Protein AF-A0A428N2C3-F1 (afdb_monomer)

Secondary structure (DSSP, 8-state):
---THHHHHHHHHHHHHHHHHHHHHHHHHHT-----------------HHHHHHHHHHHHHHHHHTTSHHHHHHHHHHHHHH-TT-HHHHHHHHHHHHHHHHHHHTTSSSGGGTS-HHHHHHHHHHHHHHHHHHHHHHHHHHS--

pLDDT: mean 75.7, std 19.06, range [32.34, 97.06]

Radius of gyration: 19.26 Å; Cα contacts (8 Å, |Δi|>4): 57; chains: 1; bounding box: 39×58×56 Å

Foldseek 3Di:
DPDCVVVVVVVVVVVVVVVLVVVVVVVVVVPCPDPPPPPPVPDPPPDDPVRVVVVVVVVVVVCVQLVFLVSVLVVLVVCCVVPVVPVVSVVLNVLSVVLVVVLVVLVDDPVVVVDPPVVSVVSNSVSRVVSVVVVVVVVVVVVVD

Solvent-accessible surface area (backbone atoms only — not comparable to full-atom values): 8305 Å² total; per-residue (Å²): 134,86,68,66,62,65,60,51,54,54,48,50,53,48,50,52,50,50,49,51,50,53,50,52,57,60,51,48,69,79,64,57,71,76,79,79,59,79,83,69,82,72,72,86,75,87,72,51,72,66,56,53,50,50,52,51,49,53,52,52,50,50,52,63,33,60,72,44,68,68,48,35,26,51,48,23,44,53,48,19,76,77,36,69,87,43,54,65,29,46,51,51,18,53,52,41,48,54,49,51,48,57,49,48,45,51,73,39,80,65,44,58,79,80,42,56,73,66,58,39,52,51,49,42,51,47,50,54,49,52,50,56,47,54,53,57,49,53,57,55,58,66,76,75,109

InterPro domains:
  IPR019658 Protein of unknown function DUF2515 [PF10720] (64-137)

Mean predicted aligned error: 12.87 Å

Structure (mmCIF, N/CA/C/O backbone):
data_AF-A0A428N2C3-F1
#
_entry.id   AF-A0A428N2C3-F1
#
loop_
_atom_site.group_PDB
_atom_site.id
_atom_site.type_symbol
_atom_site.label_atom_id
_atom_site.label_alt_id
_atom_site.label_comp_id
_atom_site.label_asym_id
_atom_site.label_entity_id
_atom_site.label_seq_id
_atom_site.pdbx_PDB_ins_code
_atom_site.Cartn_x
_atom_site.Cartn_y
_atom_site.Cartn_z
_atom_site.occupancy
_atom_site.B_iso_or_equiv
_atom_site.auth_seq_id
_atom_site.auth_comp_id
_atom_site.auth_asym_id
_atom_site.auth_atom_id
_atom_site.pdbx_PDB_model_num
ATOM 1 N N . MET A 1 1 ? 17.493 -37.265 -3.785 1.00 40.97 1 MET A N 1
ATOM 2 C CA . MET A 1 1 ? 18.195 -36.048 -4.251 1.00 40.97 1 MET A CA 1
ATOM 3 C C . MET A 1 1 ? 17.332 -34.833 -3.906 1.00 40.97 1 MET A C 1
ATOM 5 O O . MET A 1 1 ? 16.564 -34.368 -4.734 1.00 40.97 1 MET A O 1
ATOM 9 N N . PHE A 1 2 ? 17.359 -34.391 -2.642 1.00 42.19 2 PHE A N 1
ATOM 10 C CA . PHE A 1 2 ? 16.551 -33.260 -2.166 1.00 42.19 2 PHE A CA 1
ATOM 11 C C . PHE A 1 2 ? 17.192 -31.955 -2.646 1.00 42.19 2 PHE A C 1
ATOM 13 O O . PHE A 1 2 ? 18.296 -31.598 -2.249 1.00 42.19 2 PHE A O 1
ATOM 20 N N . THR A 1 3 ? 16.539 -31.297 -3.597 1.00 46.28 3 THR A N 1
ATOM 21 C CA . THR A 1 3 ? 17.130 -30.222 -4.392 1.00 46.28 3 THR A CA 1
ATOM 22 C C . THR A 1 3 ? 17.247 -28.915 -3.609 1.00 46.28 3 THR A C 1
ATOM 24 O O . THR A 1 3 ? 16.241 -28.342 -3.191 1.00 46.28 3 THR A O 1
ATOM 27 N N . TYR A 1 4 ? 18.469 -28.383 -3.546 1.00 47.50 4 TYR A N 1
ATOM 28 C CA . TYR A 1 4 ? 18.888 -27.053 -3.070 1.00 47.50 4 TYR A CA 1
ATOM 29 C C . TYR A 1 4 ? 18.071 -25.850 -3.605 1.00 47.50 4 TYR A C 1
ATOM 31 O O . TYR A 1 4 ? 18.250 -24.726 -3.140 1.00 47.50 4 TYR A O 1
ATOM 39 N N . LYS A 1 5 ? 17.139 -26.064 -4.546 1.00 41.09 5 LYS A N 1
ATOM 40 C CA . LYS A 1 5 ? 16.255 -25.042 -5.128 1.00 41.09 5 LYS A CA 1
ATOM 41 C C . LYS A 1 5 ? 15.430 -24.279 -4.088 1.00 41.09 5 LYS A C 1
ATOM 43 O O . LYS A 1 5 ? 15.343 -23.061 -4.192 1.00 41.09 5 LYS A O 1
ATOM 48 N N . HIS A 1 6 ? 14.868 -24.947 -3.076 1.00 44.53 6 HIS A N 1
ATOM 49 C CA . HIS A 1 6 ? 14.061 -24.267 -2.048 1.00 44.53 6 HIS A CA 1
ATOM 50 C C . HIS A 1 6 ? 14.893 -23.346 -1.145 1.00 44.53 6 HIS A C 1
ATOM 52 O O . HIS A 1 6 ? 14.425 -22.279 -0.750 1.00 44.53 6 HIS A O 1
ATOM 58 N N . VAL A 1 7 ? 16.138 -23.731 -0.849 1.00 53.06 7 VAL A N 1
ATOM 59 C CA . VAL A 1 7 ? 17.066 -22.918 -0.047 1.00 53.06 7 VAL A CA 1
ATOM 60 C C . VAL A 1 7 ? 17.527 -21.698 -0.846 1.00 53.06 7 VAL A C 1
ATOM 62 O O . VAL A 1 7 ? 17.531 -20.586 -0.318 1.00 53.06 7 VAL A O 1
ATOM 65 N N . LEU A 1 8 ? 17.826 -21.885 -2.135 1.00 46.78 8 LEU A N 1
ATOM 66 C CA . LEU A 1 8 ? 18.201 -20.805 -3.049 1.00 46.78 8 LEU A CA 1
ATOM 67 C C . LEU A 1 8 ? 17.063 -19.793 -3.254 1.00 46.78 8 LEU A C 1
ATOM 69 O O . LEU A 1 8 ? 17.319 -18.596 -3.184 1.00 46.78 8 LEU A O 1
ATOM 73 N N . TYR A 1 9 ? 15.813 -20.246 -3.407 1.00 50.69 9 TYR A N 1
ATOM 74 C CA . TYR A 1 9 ? 14.640 -19.363 -3.541 1.00 50.69 9 TYR A CA 1
ATOM 75 C C . TYR A 1 9 ? 14.339 -18.560 -2.266 1.00 50.69 9 TYR A C 1
ATOM 77 O O . TYR A 1 9 ? 13.903 -17.410 -2.318 1.00 50.69 9 TYR A O 1
ATOM 85 N N . ASN A 1 10 ? 14.570 -19.158 -1.095 1.00 52.88 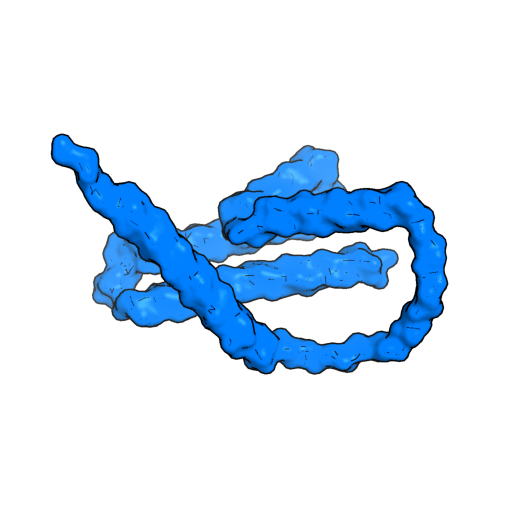10 ASN A N 1
ATOM 86 C CA . ASN A 1 10 ? 14.371 -18.478 0.184 1.00 52.88 10 ASN A CA 1
ATOM 87 C C . ASN A 1 10 ? 15.489 -17.449 0.449 1.00 52.88 10 ASN A C 1
ATOM 89 O O . ASN A 1 10 ? 15.230 -16.361 0.966 1.00 52.88 10 ASN A O 1
ATOM 93 N N . MET A 1 11 ? 16.728 -17.751 0.036 1.00 53.41 11 MET A N 1
ATOM 94 C CA . MET A 1 11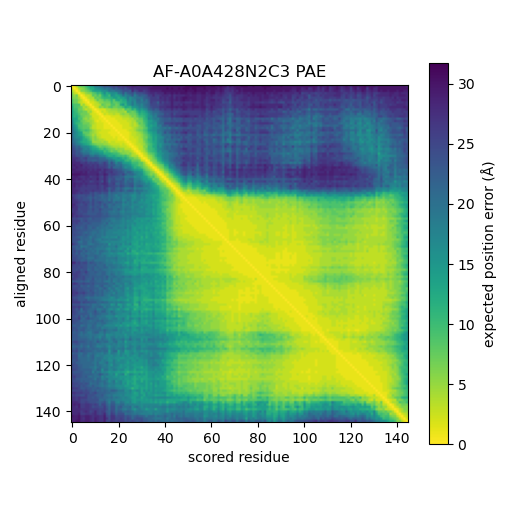 ? 17.829 -16.785 0.073 1.00 53.41 11 MET A CA 1
ATOM 95 C C . MET A 1 11 ? 17.638 -15.645 -0.928 1.00 53.41 11 MET A C 1
ATOM 97 O O . MET A 1 11 ? 17.797 -14.494 -0.530 1.00 53.41 11 MET A O 1
ATOM 101 N N . SER A 1 12 ? 17.243 -15.920 -2.174 1.00 59.47 12 SER A N 1
ATOM 102 C CA . SER A 1 12 ? 16.980 -14.870 -3.166 1.00 59.47 12 SER A CA 1
ATOM 103 C C . SER A 1 12 ? 15.840 -13.955 -2.717 1.00 59.47 12 SER A C 1
ATOM 105 O O . SER A 1 12 ? 15.996 -12.738 -2.734 1.00 59.47 12 SER A O 1
ATOM 107 N N . GLY A 1 13 ? 14.748 -14.510 -2.178 1.00 58.62 13 GLY A N 1
ATOM 108 C CA . GLY A 1 13 ? 13.642 -13.724 -1.625 1.00 58.62 13 GLY A CA 1
ATOM 109 C C . GLY A 1 13 ? 14.045 -12.844 -0.433 1.00 58.62 13 GLY A C 1
ATOM 110 O O . GLY A 1 13 ? 13.601 -11.694 -0.332 1.00 58.62 13 GLY A O 1
ATOM 111 N N . LYS A 1 14 ? 14.921 -13.341 0.454 1.00 58.50 14 LYS A N 1
ATOM 112 C CA . LYS A 1 14 ? 15.495 -12.551 1.558 1.00 58.50 14 LYS A CA 1
ATOM 113 C C . LYS A 1 14 ? 16.426 -11.456 1.054 1.00 58.50 14 LYS A C 1
ATOM 115 O O . LYS A 1 14 ? 16.305 -10.327 1.519 1.00 58.50 14 LYS A O 1
ATOM 120 N N . ILE A 1 15 ? 17.306 -11.763 0.104 1.00 67.31 15 ILE A N 1
ATOM 121 C CA . ILE A 1 15 ? 18.230 -10.798 -0.499 1.00 67.31 15 ILE A CA 1
ATOM 122 C C . ILE A 1 15 ? 17.439 -9.697 -1.199 1.00 67.31 15 ILE A C 1
ATOM 124 O O . ILE A 1 15 ? 17.650 -8.527 -0.900 1.00 67.31 15 ILE A O 1
ATOM 128 N N . GLU A 1 16 ? 16.446 -10.040 -2.017 1.00 63.62 16 GLU A N 1
ATOM 129 C CA . GLU A 1 16 ? 15.555 -9.054 -2.622 1.00 63.62 16 GLU A CA 1
ATOM 130 C C . GLU A 1 16 ? 14.811 -8.226 -1.571 1.00 63.62 16 GLU A C 1
ATOM 132 O O . GLU A 1 16 ? 14.637 -7.026 -1.743 1.00 63.62 16 GLU A O 1
ATOM 137 N N . SER A 1 17 ? 14.367 -8.826 -0.461 1.00 53.75 17 SER A N 1
ATOM 138 C CA . SER A 1 17 ? 13.712 -8.087 0.623 1.00 53.75 17 SER A CA 1
ATOM 139 C C . SER A 1 17 ? 14.661 -7.123 1.337 1.00 53.75 17 SER A C 1
ATOM 141 O O . SER A 1 17 ? 14.239 -6.036 1.736 1.00 53.75 17 SER A O 1
ATOM 143 N N . VAL A 1 18 ? 15.923 -7.507 1.527 1.00 67.88 18 VAL A N 1
ATOM 144 C CA . VAL A 1 18 ? 16.963 -6.652 2.110 1.00 67.88 18 VAL A CA 1
ATOM 145 C C . VAL A 1 18 ? 17.298 -5.522 1.145 1.00 67.88 18 VAL A C 1
ATOM 147 O O . VAL A 1 18 ? 17.298 -4.364 1.548 1.00 67.88 18 VAL A O 1
ATOM 150 N N . ILE A 1 19 ? 17.471 -5.833 -0.138 1.00 67.00 19 ILE A N 1
ATOM 151 C CA . ILE A 1 19 ? 17.696 -4.865 -1.210 1.00 67.00 19 ILE A CA 1
ATOM 152 C C . ILE A 1 19 ? 16.523 -3.875 -1.291 1.00 67.00 19 ILE A C 1
ATOM 154 O O . ILE A 1 19 ? 16.745 -2.666 -1.253 1.00 67.00 19 ILE A O 1
ATOM 158 N N . ARG A 1 20 ? 15.272 -4.355 -1.273 1.00 57.00 20 ARG A N 1
ATOM 159 C CA . ARG A 1 20 ? 14.058 -3.522 -1.183 1.00 57.00 20 ARG A CA 1
ATOM 160 C C . ARG A 1 20 ? 14.092 -2.591 0.030 1.00 57.00 20 ARG A C 1
ATOM 162 O O . ARG A 1 20 ? 13.783 -1.412 -0.113 1.00 57.00 20 ARG A O 1
ATOM 169 N N . ASN A 1 21 ? 14.503 -3.082 1.201 1.00 60.56 21 ASN A N 1
ATOM 170 C CA . ASN A 1 21 ? 14.644 -2.256 2.405 1.00 60.56 21 ASN A CA 1
ATOM 171 C C . ASN A 1 21 ? 15.744 -1.193 2.265 1.00 60.56 21 ASN A C 1
ATOM 173 O O . ASN A 1 21 ? 15.534 -0.049 2.665 1.00 60.56 21 ASN A O 1
ATOM 177 N N . VAL A 1 22 ? 16.891 -1.536 1.678 1.00 68.31 22 VAL A N 1
ATOM 178 C CA . VAL A 1 22 ? 18.008 -0.605 1.451 1.00 68.31 22 VAL A CA 1
ATOM 179 C C . VAL A 1 22 ? 17.620 0.479 0.443 1.00 68.31 22 VAL A C 1
ATOM 181 O O . VAL A 1 22 ? 17.832 1.665 0.705 1.00 68.31 22 VAL A O 1
ATOM 184 N N . TYR A 1 23 ? 16.980 0.113 -0.671 1.00 61.38 23 TYR A N 1
ATOM 185 C CA . TYR A 1 23 ? 16.463 1.085 -1.635 1.00 61.38 23 TYR A CA 1
ATOM 186 C C . TYR A 1 23 ? 15.378 1.965 -1.007 1.00 61.38 23 TYR A C 1
ATOM 188 O O . TYR A 1 23 ? 15.472 3.188 -1.098 1.00 61.38 23 TYR A O 1
ATOM 196 N N . ALA A 1 24 ? 14.417 1.395 -0.274 1.00 56.78 24 ALA A N 1
ATOM 197 C CA . ALA A 1 24 ? 13.405 2.172 0.445 1.00 56.78 24 ALA A CA 1
ATOM 198 C C . ALA A 1 24 ? 14.027 3.163 1.451 1.00 56.78 24 ALA A C 1
ATOM 200 O O . ALA A 1 24 ? 13.572 4.304 1.558 1.00 56.78 24 ALA A O 1
ATOM 201 N N . GLN A 1 25 ? 15.102 2.780 2.152 1.00 59.50 25 GLN A N 1
ATOM 202 C CA . GLN A 1 25 ? 15.855 3.688 3.027 1.00 59.50 25 GLN A CA 1
ATOM 203 C C . GLN A 1 25 ? 16.575 4.801 2.252 1.00 59.50 25 GLN A C 1
ATOM 205 O O . GLN A 1 25 ? 16.633 5.940 2.722 1.00 59.50 25 GLN A O 1
ATOM 210 N N . ARG A 1 26 ? 17.096 4.506 1.057 1.00 57.38 26 ARG A N 1
ATOM 211 C CA . ARG A 1 26 ? 17.785 5.482 0.200 1.00 57.38 26 ARG A CA 1
ATOM 212 C C . ARG A 1 26 ? 16.819 6.512 -0.394 1.00 57.38 26 ARG A C 1
ATOM 214 O O . ARG A 1 26 ? 17.133 7.701 -0.396 1.00 57.38 26 ARG A O 1
ATOM 221 N N . TYR A 1 27 ? 15.628 6.091 -0.821 1.00 52.06 27 TYR A N 1
ATOM 222 C CA . TYR A 1 27 ? 14.583 6.995 -1.321 1.00 52.06 27 TYR A CA 1
ATOM 223 C C . TYR A 1 27 ? 13.856 7.759 -0.201 1.00 52.06 27 TYR A C 1
ATOM 225 O O . TYR A 1 27 ? 13.405 8.879 -0.438 1.00 52.06 27 TYR A O 1
ATOM 233 N N . ARG A 1 28 ? 13.834 7.242 1.040 1.00 50.62 28 ARG A N 1
ATOM 234 C CA . ARG A 1 28 ? 13.296 7.951 2.221 1.00 50.62 28 ARG A CA 1
ATOM 235 C C . ARG A 1 28 ? 13.912 9.331 2.437 1.00 50.62 28 ARG A C 1
ATOM 237 O O . ARG A 1 28 ? 13.191 10.237 2.831 1.00 50.62 28 ARG A O 1
ATOM 244 N N . ARG A 1 29 ? 15.216 9.499 2.174 1.00 53.22 29 ARG A N 1
ATOM 245 C CA . ARG A 1 29 ? 15.905 10.794 2.343 1.00 53.22 29 ARG A CA 1
ATOM 246 C C . ARG A 1 29 ? 15.559 11.809 1.252 1.00 53.22 29 ARG A C 1
ATOM 248 O O . ARG A 1 29 ? 15.584 13.001 1.520 1.00 53.22 29 ARG A O 1
ATOM 255 N N . LYS A 1 30 ? 15.229 11.347 0.039 1.00 53.38 30 LYS A N 1
ATOM 256 C CA . LYS A 1 30 ? 14.808 12.214 -1.078 1.00 53.38 30 LYS A CA 1
ATOM 257 C C . LYS A 1 30 ? 13.347 12.664 -0.962 1.00 53.38 30 LYS A C 1
ATOM 259 O O . LYS A 1 30 ? 13.008 13.719 -1.476 1.00 53.38 30 LYS A O 1
ATOM 264 N N . PHE A 1 31 ? 12.513 11.891 -0.265 1.00 48.66 31 PHE A N 1
ATOM 265 C CA . PHE A 1 31 ? 11.104 12.194 0.013 1.00 48.66 31 PHE A CA 1
ATOM 266 C C . PHE A 1 31 ? 10.866 12.642 1.465 1.00 48.66 31 PHE A C 1
ATOM 268 O O . PHE A 1 31 ? 9.806 12.383 2.040 1.00 48.66 31 PHE A O 1
ATOM 275 N N . ILE A 1 32 ? 11.842 13.322 2.078 1.00 47.03 32 ILE A N 1
ATOM 276 C CA . ILE A 1 32 ? 11.567 14.118 3.276 1.00 47.03 32 ILE A CA 1
ATOM 277 C C . ILE A 1 32 ? 10.763 15.328 2.793 1.00 47.03 32 ILE A C 1
ATOM 279 O O . ILE A 1 32 ? 11.325 16.347 2.401 1.00 47.03 32 ILE A O 1
ATOM 283 N N . ILE A 1 33 ? 9.433 15.207 2.790 1.00 47.97 33 ILE A N 1
ATOM 284 C CA . ILE A 1 33 ? 8.576 16.382 2.967 1.00 47.97 33 ILE A CA 1
ATOM 285 C C . ILE A 1 33 ? 9.091 16.998 4.261 1.00 47.97 33 ILE A C 1
ATOM 287 O O . ILE A 1 33 ? 9.106 16.294 5.273 1.00 47.97 33 ILE A O 1
ATOM 291 N N . SER A 1 34 ? 9.630 18.220 4.205 1.00 44.78 34 SER A N 1
ATOM 292 C CA . SER A 1 34 ? 10.209 18.852 5.385 1.00 44.78 34 SER A CA 1
ATOM 293 C C . SER A 1 34 ? 9.209 18.714 6.526 1.00 44.78 34 SER A C 1
ATOM 295 O O . SER A 1 34 ? 8.052 19.119 6.411 1.00 44.78 34 SER A O 1
ATOM 297 N N . GLU A 1 35 ? 9.627 18.073 7.616 1.00 49.91 35 GLU A N 1
ATOM 298 C CA . GLU A 1 3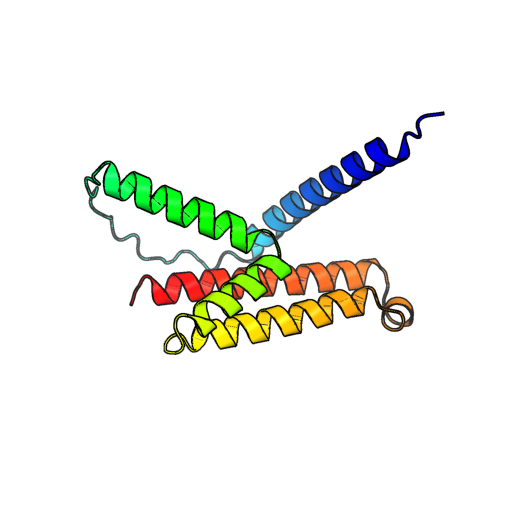5 ? 8.869 18.074 8.859 1.00 49.91 35 GLU A CA 1
ATOM 299 C C . GLU A 1 35 ? 8.943 19.492 9.442 1.00 49.91 35 GLU A C 1
ATOM 301 O O . GLU A 1 35 ? 9.488 19.724 10.509 1.00 49.91 35 GLU A O 1
ATOM 306 N N . LYS A 1 36 ? 8.351 20.476 8.758 1.00 43.81 36 LYS A N 1
ATOM 307 C CA . LYS A 1 36 ? 7.672 21.573 9.444 1.00 43.81 36 LYS A CA 1
ATOM 308 C C . LYS A 1 36 ? 6.302 21.059 9.888 1.00 43.81 36 LYS A C 1
ATOM 310 O O . LYS A 1 36 ? 5.267 21.636 9.586 1.00 43.81 36 LYS A O 1
ATOM 315 N N . ILE A 1 37 ? 6.298 19.933 10.596 1.00 49.25 37 ILE A N 1
ATOM 316 C CA . ILE A 1 37 ? 5.256 19.689 11.578 1.00 49.25 37 ILE A CA 1
ATOM 317 C C . ILE A 1 37 ? 5.641 20.668 12.679 1.00 49.25 37 ILE A C 1
ATOM 319 O O . ILE A 1 37 ? 6.749 20.571 13.205 1.00 49.25 37 ILE A O 1
ATOM 323 N N . HIS A 1 38 ? 4.810 21.676 12.948 1.00 43.09 38 HIS A N 1
ATOM 324 C CA . HIS A 1 38 ? 4.968 22.454 14.170 1.00 43.09 38 HIS A CA 1
ATOM 325 C C . HIS A 1 38 ? 5.171 21.450 15.304 1.00 43.09 38 HIS A C 1
ATOM 327 O O . HIS A 1 38 ? 4.324 20.580 15.499 1.00 43.09 38 HIS A O 1
ATOM 333 N N . MET A 1 39 ? 6.326 21.516 15.968 1.00 37.84 39 MET A N 1
ATOM 334 C CA . MET A 1 39 ? 6.602 20.768 17.187 1.00 37.84 39 MET A CA 1
ATOM 335 C C . MET A 1 39 ? 5.651 21.325 18.244 1.00 37.84 39 MET A C 1
ATOM 337 O O . MET A 1 39 ? 6.021 22.184 19.035 1.00 37.84 39 MET A O 1
ATOM 341 N N . ILE A 1 40 ? 4.386 20.919 18.181 1.00 53.50 40 ILE A N 1
ATOM 342 C CA . ILE A 1 40 ? 3.479 21.034 19.305 1.00 53.50 40 ILE A CA 1
ATOM 343 C C . ILE A 1 40 ? 4.095 20.080 20.318 1.00 53.50 40 ILE A C 1
ATOM 345 O O . ILE A 1 40 ? 4.170 18.875 20.061 1.00 53.50 40 ILE A O 1
ATOM 349 N N . GLU A 1 41 ? 4.644 20.623 21.403 1.00 46.69 41 GLU A N 1
ATOM 350 C CA . GLU A 1 41 ? 4.995 19.822 22.567 1.00 46.69 41 GLU A CA 1
ATOM 351 C C . GLU A 1 41 ? 3.721 19.095 22.989 1.00 46.69 41 GLU A C 1
ATOM 353 O O . GLU A 1 41 ? 2.820 19.668 23.596 1.00 46.69 41 GLU A O 1
ATOM 358 N N . HIS A 1 42 ? 3.595 17.838 22.571 1.00 54.25 42 HIS A N 1
ATOM 359 C CA . HIS A 1 42 ? 2.539 16.985 23.063 1.00 54.25 42 HIS A CA 1
ATOM 360 C C . HIS A 1 42 ? 2.874 16.716 24.524 1.00 54.25 42 HIS A C 1
ATOM 362 O O . HIS A 1 42 ? 3.822 15.991 24.836 1.00 54.25 42 HIS A O 1
ATOM 368 N N . GLU A 1 43 ? 2.110 17.354 25.404 1.00 57.47 43 GLU A N 1
ATOM 369 C CA . GLU A 1 43 ? 2.056 17.037 26.821 1.00 57.47 43 GLU A CA 1
ATOM 370 C C . GLU A 1 43 ? 2.002 15.511 26.978 1.00 57.47 43 GLU A C 1
ATOM 372 O O . GLU A 1 43 ? 1.306 14.829 26.219 1.00 57.47 43 GLU A O 1
ATOM 377 N N . LYS A 1 44 ? 2.811 14.950 27.886 1.00 57.91 44 LYS A N 1
ATOM 378 C CA . LYS A 1 44 ? 2.881 13.497 28.094 1.00 57.91 44 LYS A CA 1
ATOM 379 C C . LYS A 1 44 ? 1.502 12.993 28.525 1.00 57.91 44 LYS A C 1
ATOM 381 O O . LYS A 1 44 ? 1.175 13.008 29.708 1.00 57.91 44 LYS A O 1
ATOM 386 N N . VAL A 1 45 ? 0.714 12.528 27.561 1.00 72.00 45 VAL A N 1
ATOM 387 C CA . VAL A 1 45 ? -0.569 11.880 27.818 1.00 72.00 45 VAL A CA 1
ATOM 388 C C . VAL A 1 45 ? -0.277 10.587 28.566 1.00 72.00 45 VAL A C 1
ATOM 390 O O . VAL A 1 45 ? 0.427 9.708 28.062 1.00 72.00 45 VAL A O 1
ATOM 393 N N . ASN A 1 46 ? -0.778 10.495 29.795 1.00 81.44 46 ASN A N 1
ATOM 394 C CA . ASN A 1 46 ? -0.678 9.287 30.594 1.00 81.44 46 ASN A CA 1
ATOM 395 C C . ASN A 1 46 ? -1.727 8.298 30.068 1.00 81.44 46 ASN A C 1
ATOM 397 O O . ASN A 1 46 ? -2.893 8.372 30.443 1.00 81.44 46 ASN A O 1
ATOM 401 N N . MET A 1 47 ? -1.321 7.459 29.114 1.00 83.38 47 MET A N 1
ATOM 402 C CA . MET A 1 47 ? -2.192 6.461 28.492 1.00 83.38 47 MET A CA 1
ATOM 403 C C . MET A 1 47 ? -2.384 5.277 29.434 1.00 83.38 47 MET A C 1
ATOM 405 O O . MET A 1 47 ? -1.421 4.768 30.008 1.00 83.38 47 MET A O 1
ATOM 409 N N . SER A 1 48 ? -3.619 4.811 29.542 1.00 91.38 48 SER A N 1
ATOM 410 C CA . SER A 1 48 ? -3.949 3.549 30.196 1.00 91.38 48 SER A CA 1
ATOM 411 C C . SER A 1 48 ? -3.373 2.349 29.433 1.00 91.38 48 SER A C 1
ATOM 413 O O . SER A 1 48 ? -3.117 2.408 28.225 1.00 91.38 48 SER A O 1
ATOM 415 N N . ASP A 1 49 ? -3.217 1.218 30.124 1.00 91.62 49 ASP A N 1
ATOM 416 C CA . ASP A 1 49 ? -2.767 -0.032 29.499 1.00 91.62 49 ASP A CA 1
ATOM 417 C C . ASP A 1 49 ? -3.716 -0.495 28.377 1.00 91.62 49 ASP A C 1
ATOM 419 O O . ASP A 1 49 ? -3.275 -1.062 27.373 1.00 91.62 49 ASP A O 1
ATOM 423 N N . GLU A 1 50 ? -5.018 -0.221 28.505 1.00 92.69 50 GLU A N 1
ATOM 424 C CA . GLU A 1 50 ? -6.019 -0.519 27.475 1.00 92.69 50 GLU A CA 1
ATOM 425 C C . GLU A 1 50 ? -5.774 0.285 26.192 1.00 92.69 50 GLU A C 1
ATOM 427 O O . GLU A 1 50 ? -5.755 -0.287 25.099 1.00 92.69 50 GLU A O 1
ATOM 432 N N . GLU A 1 51 ? -5.505 1.587 26.308 1.00 91.38 51 GLU A N 1
ATOM 433 C CA . GLU A 1 51 ? -5.187 2.448 25.163 1.00 91.38 51 GLU A CA 1
ATOM 434 C C . GLU A 1 51 ? -3.884 2.018 24.487 1.00 91.38 51 GLU A C 1
ATOM 436 O O . GLU A 1 51 ? -3.810 1.940 23.257 1.00 91.38 51 GLU A O 1
ATOM 441 N N . VAL A 1 52 ? -2.861 1.666 25.272 1.00 91.56 52 VAL A N 1
ATOM 442 C CA . VAL A 1 52 ? -1.591 1.148 24.744 1.00 91.56 52 VAL A CA 1
ATOM 443 C C . VAL A 1 52 ? -1.820 -0.145 23.958 1.00 91.56 52 VAL A C 1
ATOM 445 O O . VAL A 1 52 ? -1.304 -0.294 22.843 1.00 91.56 52 VAL A O 1
ATOM 448 N N . ASN A 1 53 ? -2.617 -1.068 24.496 1.00 93.88 53 ASN A N 1
ATOM 449 C CA . ASN A 1 53 ? -2.948 -2.327 23.833 1.00 93.88 53 ASN A CA 1
ATOM 450 C C . ASN A 1 53 ? -3.745 -2.106 22.543 1.00 93.88 53 ASN A C 1
ATOM 452 O O . ASN A 1 53 ? -3.409 -2.697 21.512 1.00 93.88 53 ASN A O 1
ATOM 456 N N . LEU A 1 54 ? -4.731 -1.207 22.560 1.00 91.69 54 LEU A N 1
ATOM 457 C CA . LEU A 1 54 ? -5.507 -0.829 21.381 1.00 91.69 54 LEU A CA 1
ATOM 458 C C . LEU A 1 54 ? -4.609 -0.250 20.280 1.00 91.69 54 LEU A C 1
ATOM 460 O O . LEU A 1 54 ? -4.648 -0.708 19.136 1.00 91.69 54 LEU A O 1
ATOM 464 N N . ILE A 1 55 ? -3.741 0.705 20.624 1.00 89.12 55 ILE A N 1
ATOM 465 C CA . ILE A 1 55 ? -2.798 1.324 19.683 1.00 89.12 55 ILE A CA 1
ATOM 466 C C . ILE A 1 55 ? -1.868 0.271 19.075 1.00 89.12 55 ILE A C 1
ATOM 468 O O . ILE A 1 55 ? -1.609 0.283 17.867 1.00 89.12 55 ILE A O 1
ATOM 472 N N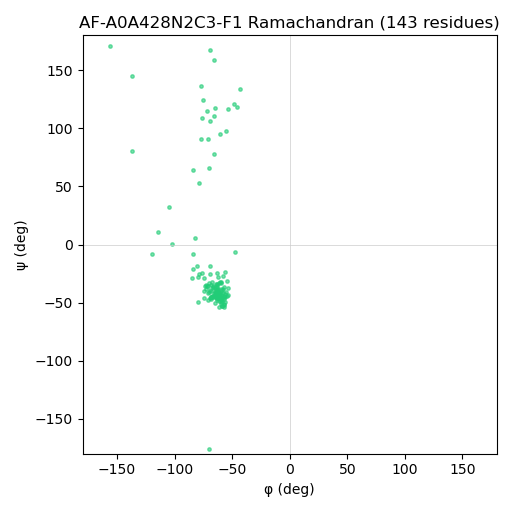 . ASN A 1 56 ? -1.351 -0.645 19.892 1.00 89.81 56 ASN A N 1
ATOM 473 C CA . ASN A 1 56 ? -0.489 -1.722 19.416 1.00 89.81 56 ASN A CA 1
ATOM 474 C C . ASN A 1 56 ? -1.237 -2.671 18.470 1.00 89.81 56 ASN A C 1
ATOM 476 O O . ASN A 1 56 ? -0.678 -3.052 17.436 1.00 89.81 56 ASN A O 1
ATOM 480 N N . GLY A 1 57 ? -2.504 -2.978 18.761 1.00 93.62 57 GLY A N 1
ATOM 481 C CA . GLY A 1 57 ? -3.391 -3.737 17.880 1.00 93.62 57 GLY A CA 1
ATOM 482 C C . GLY A 1 57 ? -3.570 -3.060 16.520 1.00 93.62 57 GLY A C 1
ATOM 483 O O . GLY A 1 57 ? -3.262 -3.659 15.486 1.00 93.62 57 GLY A O 1
ATOM 484 N N . ILE A 1 58 ? -3.945 -1.778 16.519 1.00 88.31 58 ILE A N 1
ATOM 485 C CA . ILE A 1 58 ? -4.118 -0.975 15.298 1.00 88.31 58 ILE A CA 1
ATOM 486 C C . ILE A 1 58 ? -2.822 -0.948 14.480 1.00 88.31 58 ILE A C 1
ATOM 488 O O . ILE A 1 58 ? -2.843 -1.163 13.265 1.00 88.31 58 ILE A O 1
ATOM 492 N N . LYS A 1 59 ? -1.666 -0.732 15.121 1.00 86.81 59 LYS A N 1
ATOM 493 C CA . LYS A 1 59 ? -0.355 -0.730 14.446 1.00 86.81 59 LYS A CA 1
ATOM 494 C C . LYS A 1 59 ? -0.028 -2.087 13.826 1.00 86.81 59 LYS A C 1
ATOM 496 O O . LYS A 1 59 ? 0.463 -2.136 12.693 1.00 86.81 59 LYS A O 1
ATOM 501 N N . ALA A 1 60 ? -0.283 -3.179 14.543 1.00 90.62 60 ALA A N 1
ATOM 502 C CA . ALA A 1 60 ? -0.026 -4.530 14.060 1.00 90.62 60 ALA A CA 1
ATOM 503 C C . ALA A 1 60 ? -0.904 -4.869 12.847 1.00 90.62 60 ALA A C 1
ATOM 505 O O . ALA A 1 60 ? -0.397 -5.354 11.832 1.00 90.62 60 ALA A O 1
ATOM 506 N N . GLU A 1 61 ? -2.194 -4.549 12.911 1.00 90.12 61 GLU A N 1
ATOM 507 C CA . GLU A 1 61 ? -3.141 -4.777 11.823 1.00 90.12 61 GLU A CA 1
ATOM 508 C C . GLU A 1 61 ? -2.832 -3.903 10.601 1.00 90.12 61 GLU A C 1
ATOM 510 O O . GLU A 1 61 ? -2.736 -4.399 9.474 1.00 90.12 61 GLU A O 1
ATOM 515 N N . THR A 1 62 ? -2.531 -2.626 10.834 1.00 87.06 62 THR A N 1
ATOM 516 C CA . THR A 1 62 ? -2.085 -1.693 9.794 1.00 87.06 62 THR A CA 1
ATOM 517 C C . THR A 1 62 ? -0.841 -2.223 9.085 1.00 87.06 62 THR A C 1
ATOM 519 O O . THR A 1 62 ? -0.781 -2.219 7.854 1.00 87.06 62 THR A O 1
ATOM 522 N N . LYS A 1 63 ? 0.153 -2.728 9.827 1.00 86.00 63 LYS A N 1
ATOM 523 C CA . LYS A 1 63 ? 1.368 -3.325 9.252 1.00 86.00 63 LYS A CA 1
ATOM 524 C C . LYS A 1 63 ? 1.060 -4.599 8.463 1.00 86.00 63 LYS A C 1
ATOM 526 O O . LYS A 1 63 ? 1.626 -4.797 7.389 1.00 86.00 63 LYS A O 1
ATOM 531 N N . LYS A 1 64 ? 0.165 -5.450 8.972 1.00 88.50 64 LYS A N 1
ATOM 532 C CA . LYS A 1 64 ? -0.257 -6.698 8.321 1.00 88.50 64 LYS A CA 1
ATOM 533 C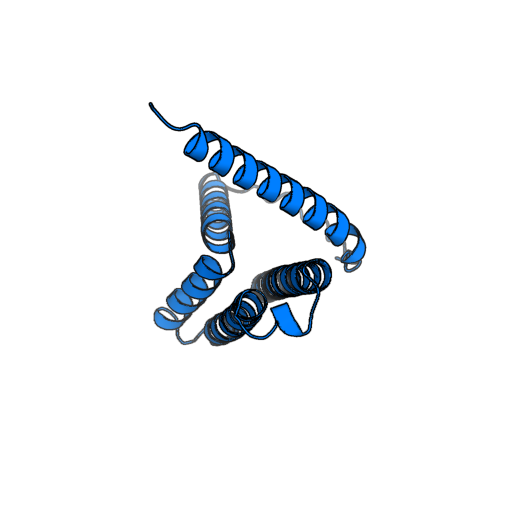 C . LYS A 1 64 ? -0.873 -6.430 6.949 1.00 88.50 64 LYS A C 1
ATOM 535 O O . LYS A 1 64 ? -0.478 -7.080 5.981 1.00 88.50 64 LYS A O 1
ATOM 540 N N . TYR A 1 65 ? -1.796 -5.475 6.844 1.00 88.81 65 TYR A N 1
ATOM 541 C CA . TYR A 1 65 ? -2.463 -5.169 5.577 1.00 88.81 65 TYR A CA 1
ATOM 542 C C . TYR A 1 65 ? -1.616 -4.308 4.634 1.00 88.81 65 TYR A C 1
ATOM 544 O O . TYR A 1 65 ? -1.708 -4.483 3.421 1.00 88.81 65 TYR A O 1
ATOM 552 N N . ASN A 1 66 ? -0.705 -3.477 5.149 1.00 84.81 66 ASN A N 1
ATOM 553 C CA . ASN A 1 66 ? 0.206 -2.671 4.324 1.00 84.81 66 ASN A CA 1
ATOM 554 C C . ASN A 1 66 ? 1.455 -3.410 3.812 1.00 84.81 66 ASN A C 1
ATOM 556 O O . ASN A 1 66 ? 2.314 -2.781 3.196 1.00 84.81 66 ASN A O 1
ATOM 560 N N . ARG A 1 67 ? 1.581 -4.726 4.032 1.00 84.06 67 ARG A N 1
ATOM 561 C CA . ARG A 1 67 ? 2.787 -5.487 3.652 1.00 84.06 67 ARG A CA 1
ATOM 562 C C . ARG A 1 67 ? 3.102 -5.471 2.150 1.00 84.06 67 ARG A C 1
ATOM 564 O O . ARG A 1 67 ? 4.269 -5.562 1.787 1.00 84.06 67 ARG A O 1
ATOM 571 N N . ASN A 1 68 ? 2.088 -5.413 1.285 1.00 84.12 68 ASN A N 1
ATOM 572 C CA . ASN A 1 68 ? 2.234 -5.322 -0.169 1.00 84.12 68 ASN A CA 1
ATOM 573 C C . ASN A 1 68 ? 0.980 -4.704 -0.810 1.00 84.12 68 ASN A C 1
ATOM 575 O O . ASN A 1 68 ? -0.037 -4.509 -0.138 1.00 84.12 68 ASN A O 1
ATOM 579 N N . ASN A 1 69 ? 1.051 -4.397 -2.110 1.00 83.94 69 ASN A N 1
ATOM 580 C CA . ASN A 1 69 ? -0.058 -3.800 -2.853 1.00 83.94 69 ASN A CA 1
ATOM 581 C C . ASN A 1 69 ? -1.338 -4.657 -2.807 1.00 83.94 69 ASN A C 1
ATOM 583 O O . ASN A 1 69 ? -2.412 -4.109 -2.578 1.00 83.94 69 ASN A O 1
ATOM 587 N N . ILE A 1 70 ? -1.240 -5.985 -2.930 1.00 88.62 70 ILE A N 1
ATOM 588 C CA . ILE A 1 70 ? -2.411 -6.879 -2.957 1.00 88.62 70 ILE A CA 1
ATOM 589 C C . ILE A 1 70 ? -3.200 -6.793 -1.647 1.00 88.62 70 ILE A C 1
ATOM 591 O O . ILE A 1 70 ? -4.402 -6.531 -1.655 1.00 88.62 70 ILE A O 1
ATOM 595 N N . THR A 1 71 ? -2.536 -6.984 -0.504 1.00 89.81 71 THR A N 1
ATOM 596 C CA . THR A 1 71 ? -3.232 -6.968 0.791 1.00 89.81 71 THR A CA 1
ATOM 597 C C . THR A 1 71 ? -3.773 -5.599 1.150 1.00 89.81 71 THR A C 1
ATOM 599 O O . THR A 1 71 ? -4.823 -5.516 1.781 1.00 89.81 71 THR A O 1
ATOM 602 N N . ARG A 1 72 ? -3.083 -4.538 0.732 1.00 89.25 72 ARG A N 1
ATOM 603 C CA . ARG A 1 72 ? -3.515 -3.161 0.960 1.00 89.25 72 ARG A CA 1
ATOM 604 C C . ARG A 1 72 ? -4.750 -2.826 0.127 1.00 89.25 72 ARG A C 1
ATOM 606 O O . ARG A 1 72 ? -5.728 -2.316 0.661 1.00 89.25 72 ARG A O 1
ATOM 613 N N . THR A 1 73 ? -4.732 -3.193 -1.153 1.00 91.81 73 THR A N 1
ATOM 614 C CA . THR A 1 73 ? -5.865 -3.037 -2.076 1.00 91.81 73 THR A CA 1
ATOM 615 C C . THR A 1 73 ? -7.111 -3.751 -1.556 1.00 91.81 73 THR A C 1
ATOM 617 O O . THR A 1 73 ? -8.200 -3.178 -1.579 1.00 91.81 73 THR A O 1
ATOM 620 N N . GLU A 1 74 ? -6.963 -4.979 -1.054 1.00 94.56 74 GLU A N 1
ATOM 621 C CA . GLU A 1 74 ? -8.088 -5.745 -0.511 1.00 94.56 74 GLU A CA 1
ATOM 622 C C . GLU A 1 74 ? -8.591 -5.189 0.828 1.00 94.56 74 GLU A C 1
ATOM 624 O O . GLU A 1 74 ? -9.794 -5.192 1.075 1.00 94.56 74 GLU A O 1
ATOM 629 N N . ALA A 1 75 ? -7.704 -4.674 1.684 1.00 92.56 75 ALA A N 1
ATOM 630 C CA . ALA A 1 75 ? -8.110 -4.049 2.942 1.00 92.56 75 ALA A CA 1
ATOM 631 C C . ALA A 1 75 ? -9.011 -2.829 2.699 1.00 92.56 75 ALA A C 1
ATOM 633 O O . ALA A 1 75 ? -10.076 -2.729 3.304 1.00 92.56 75 ALA A O 1
ATOM 634 N N . TYR A 1 76 ? -8.644 -1.959 1.753 1.00 91.81 76 TYR A N 1
ATOM 635 C CA . TYR A 1 76 ? -9.479 -0.818 1.366 1.00 91.81 76 TYR A CA 1
ATOM 636 C C . TYR A 1 76 ? -10.829 -1.240 0.789 1.00 91.81 76 TYR A C 1
ATOM 638 O O . TYR A 1 76 ? -11.855 -0.658 1.138 1.00 91.81 76 TYR A O 1
ATOM 646 N N . ARG A 1 77 ? -10.842 -2.298 -0.033 1.00 95.44 77 ARG A N 1
ATOM 647 C CA . ARG A 1 77 ? -12.079 -2.879 -0.563 1.00 95.44 77 ARG A CA 1
ATOM 648 C C . ARG A 1 77 ? -13.007 -3.300 0.574 1.00 95.44 77 ARG A C 1
ATOM 650 O O . ARG A 1 77 ? -14.167 -2.904 0.605 1.00 95.44 77 ARG A O 1
ATOM 657 N N . LYS A 1 78 ? -12.485 -4.083 1.523 1.00 96.06 78 LYS A N 1
ATOM 658 C CA . LYS A 1 78 ? -13.249 -4.577 2.674 1.00 96.06 78 LYS A CA 1
ATOM 659 C C . LYS A 1 78 ? -13.793 -3.441 3.525 1.00 96.06 78 LYS A C 1
ATOM 661 O O . LYS A 1 78 ? -14.970 -3.495 3.858 1.00 96.06 78 LYS A O 1
ATOM 666 N N . ILE A 1 79 ? -12.974 -2.432 3.827 1.00 93.06 79 ILE A N 1
ATOM 667 C CA . ILE A 1 79 ? -13.405 -1.255 4.591 1.00 93.06 79 ILE A CA 1
ATOM 668 C C . ILE A 1 79 ? -14.586 -0.586 3.897 1.00 93.06 79 ILE A C 1
ATOM 670 O O . ILE A 1 79 ? -15.621 -0.419 4.524 1.00 93.06 79 ILE A O 1
ATOM 674 N N . TYR A 1 80 ? -14.477 -0.289 2.602 1.00 94.75 80 TYR A N 1
ATOM 675 C CA . TYR A 1 80 ? -15.559 0.369 1.873 1.00 94.75 80 TYR A CA 1
ATOM 676 C C . TYR A 1 80 ? -16.857 -0.452 1.845 1.00 94.75 80 TYR A C 1
ATOM 678 O O . TYR A 1 80 ? -17.938 0.094 2.032 1.00 94.75 80 TYR A O 1
ATOM 686 N N . PHE A 1 81 ? -16.777 -1.772 1.647 1.00 96.44 81 PHE A N 1
ATOM 687 C CA . PHE A 1 81 ? -17.983 -2.609 1.633 1.00 96.44 81 PHE A CA 1
ATOM 688 C C . PHE A 1 81 ? -18.656 -2.742 3.005 1.00 96.44 81 PHE A C 1
ATOM 690 O O . PHE A 1 81 ? -19.859 -2.985 3.043 1.00 96.44 81 PHE A O 1
ATOM 697 N N . HIS A 1 82 ? -17.912 -2.580 4.104 1.00 97.06 82 HIS A N 1
ATOM 698 C CA . HIS A 1 82 ? -18.491 -2.514 5.451 1.00 97.06 82 HIS A CA 1
ATOM 699 C C . HIS A 1 82 ? -18.957 -1.095 5.816 1.00 97.06 82 HIS A C 1
ATOM 701 O O . HIS A 1 82 ? -19.908 -0.954 6.576 1.00 97.06 82 HIS A O 1
ATOM 707 N N . HIS A 1 83 ? -18.311 -0.069 5.254 1.00 94.94 83 HIS A N 1
ATOM 708 C CA . HIS A 1 83 ? -18.489 1.348 5.569 1.00 94.94 83 HIS A CA 1
ATOM 709 C C . HIS A 1 83 ? -18.521 2.175 4.279 1.00 94.94 83 HIS A C 1
ATOM 711 O O . HIS A 1 83 ? -17.514 2.750 3.849 1.00 94.94 83 HIS A O 1
ATOM 717 N N . GLN A 1 84 ? -19.677 2.201 3.618 1.00 94.69 84 GLN A N 1
ATOM 718 C CA . GLN A 1 84 ? -19.825 2.846 2.309 1.00 94.69 84 GLN A CA 1
ATOM 719 C C . GLN A 1 84 ? -19.718 4.376 2.375 1.00 94.69 84 GLN A C 1
ATOM 721 O O . GLN A 1 84 ? -19.429 5.009 1.359 1.00 94.69 84 GLN A O 1
ATOM 726 N N . GLU A 1 85 ? -19.886 4.964 3.561 1.00 94.56 85 GLU A N 1
ATOM 727 C CA . GLU A 1 85 ? -19.631 6.373 3.861 1.00 94.56 85 GLU A CA 1
ATOM 728 C C . GLU A 1 85 ? -18.151 6.751 3.688 1.00 94.56 85 GLU A C 1
ATOM 730 O O . GLU A 1 85 ? -17.817 7.902 3.399 1.00 94.56 85 GLU A O 1
ATOM 735 N N . LEU A 1 86 ? -17.241 5.777 3.790 1.00 89.56 86 LEU A N 1
ATOM 736 C CA . LEU A 1 86 ? -15.807 5.975 3.596 1.00 89.56 86 LEU A CA 1
ATOM 737 C C . LEU A 1 86 ? -15.451 5.918 2.106 1.00 89.56 86 LEU A C 1
ATOM 739 O O . LEU A 1 86 ? -14.692 5.059 1.657 1.00 89.56 86 LEU A O 1
ATOM 743 N N . HIS A 1 87 ? -15.963 6.861 1.314 1.00 89.38 87 HIS A N 1
ATOM 744 C CA . HIS A 1 87 ? -15.711 6.931 -0.134 1.00 89.38 87 HIS A CA 1
ATOM 745 C C . HIS A 1 87 ? -14.217 6.956 -0.497 1.00 89.38 87 HIS A C 1
ATOM 747 O O . HIS A 1 87 ? -13.805 6.408 -1.522 1.00 89.38 87 HIS A O 1
ATOM 753 N N . TRP A 1 88 ? -13.379 7.536 0.366 1.00 87.75 88 TRP A N 1
ATOM 754 C CA . TRP A 1 88 ? -11.929 7.538 0.185 1.00 87.75 88 TRP A CA 1
ATOM 755 C C . TRP A 1 88 ? -11.329 6.125 0.198 1.00 87.75 88 TRP A C 1
ATOM 757 O O . TRP A 1 88 ? -10.315 5.900 -0.462 1.00 87.75 88 TRP A O 1
ATOM 767 N N . ALA A 1 89 ? -11.946 5.159 0.888 1.00 90.25 89 ALA A N 1
ATOM 768 C CA . ALA A 1 89 ? -11.500 3.771 0.890 1.00 90.25 89 ALA A CA 1
ATOM 769 C C . ALA A 1 89 ? -11.734 3.122 -0.483 1.00 90.25 89 ALA A C 1
ATOM 771 O O . ALA A 1 89 ? -10.854 2.427 -0.990 1.00 90.25 89 ALA A O 1
ATOM 772 N N . LEU A 1 90 ? -12.854 3.422 -1.150 1.00 91.00 90 LEU A N 1
ATOM 773 C CA . LEU A 1 90 ? -13.069 2.990 -2.534 1.00 91.00 90 LEU A CA 1
ATOM 774 C C . LEU A 1 90 ? -12.039 3.619 -3.479 1.00 91.00 90 LEU A C 1
ATOM 776 O O . LEU A 1 90 ? -11.449 2.918 -4.301 1.00 91.00 90 LEU A O 1
ATOM 780 N N . LEU A 1 91 ? -11.775 4.921 -3.343 1.00 90.69 91 LEU A N 1
ATOM 781 C CA . LEU A 1 91 ? -10.761 5.601 -4.152 1.00 90.69 91 LEU A CA 1
ATOM 782 C C . LEU A 1 91 ? -9.370 4.981 -3.941 1.00 90.69 91 LEU A C 1
ATOM 784 O O . LEU A 1 91 ? -8.674 4.670 -4.908 1.00 90.69 91 LEU A O 1
ATOM 788 N N . ALA A 1 92 ? -8.989 4.739 -2.687 1.00 89.19 92 ALA A N 1
ATOM 789 C CA . ALA A 1 92 ? -7.730 4.098 -2.325 1.00 89.19 92 ALA A CA 1
ATOM 790 C C . ALA A 1 92 ? -7.611 2.684 -2.920 1.00 89.19 92 ALA A C 1
ATOM 792 O O . ALA A 1 92 ? -6.559 2.328 -3.457 1.00 89.19 92 ALA A O 1
ATOM 793 N N . HIS A 1 93 ? -8.696 1.902 -2.893 1.00 91.25 93 HIS A N 1
ATOM 794 C CA . HIS A 1 93 ? -8.776 0.605 -3.562 1.00 91.25 93 HIS A CA 1
ATOM 795 C C . HIS A 1 93 ? -8.535 0.734 -5.073 1.00 91.25 93 HIS A C 1
ATOM 797 O O . HIS A 1 93 ? -7.656 0.059 -5.613 1.00 91.25 93 HIS A O 1
ATOM 803 N N . MET A 1 94 ? -9.272 1.621 -5.747 1.00 91.88 94 MET A N 1
ATOM 804 C CA . MET A 1 94 ? -9.207 1.800 -7.201 1.00 91.88 94 MET A CA 1
ATOM 805 C C . MET A 1 94 ? -7.815 2.243 -7.668 1.00 91.88 94 MET A C 1
ATOM 807 O O . MET A 1 94 ? -7.274 1.672 -8.617 1.00 91.88 94 MET A O 1
ATOM 811 N N . VAL A 1 95 ? -7.197 3.206 -6.977 1.00 89.38 95 VAL A N 1
ATOM 812 C CA . VAL A 1 95 ? -5.849 3.701 -7.307 1.00 89.38 95 VAL A CA 1
ATOM 813 C C . VAL A 1 95 ? -4.788 2.627 -7.055 1.00 89.38 95 VAL A C 1
ATOM 815 O O . VAL A 1 95 ? -3.947 2.386 -7.925 1.00 89.38 95 VAL A O 1
ATOM 818 N N . SER A 1 96 ? -4.854 1.920 -5.918 1.00 90.12 96 SER A N 1
ATOM 819 C CA . SER A 1 96 ? -3.915 0.832 -5.606 1.00 90.12 96 SER A CA 1
ATOM 820 C C . SER A 1 96 ? -4.007 -0.302 -6.629 1.00 90.12 96 SER A C 1
ATOM 822 O O . SER A 1 96 ? -2.978 -0.804 -7.086 1.00 90.12 96 SER A O 1
ATOM 824 N N . ARG A 1 97 ? -5.234 -0.661 -7.037 1.00 92.81 97 ARG A N 1
ATOM 825 C CA . ARG A 1 97 ? -5.515 -1.672 -8.062 1.00 92.81 97 ARG A CA 1
ATOM 826 C C . ARG A 1 97 ? -4.965 -1.256 -9.419 1.00 92.81 97 ARG A C 1
ATOM 828 O O . ARG A 1 97 ? -4.295 -2.064 -10.047 1.00 92.81 97 ARG A O 1
ATOM 835 N N . ASN A 1 98 ? -5.209 -0.021 -9.861 1.00 91.69 98 ASN A N 1
ATOM 836 C CA . ASN A 1 98 ? -4.691 0.479 -11.138 1.00 91.69 98 ASN A CA 1
ATOM 837 C C . ASN A 1 98 ? -3.157 0.423 -11.178 1.00 91.69 98 ASN A C 1
ATOM 839 O O . ASN A 1 98 ? -2.563 -0.156 -12.081 1.00 91.69 98 ASN A O 1
ATOM 843 N N . SER A 1 99 ? -2.508 0.920 -10.128 1.00 89.12 99 SER A N 1
ATOM 844 C CA . SER A 1 99 ? -1.055 0.851 -10.038 1.00 89.12 99 SER A CA 1
ATOM 845 C C . SER A 1 99 ? -0.531 -0.593 -9.980 1.00 89.12 99 SER A C 1
ATOM 847 O O . SER A 1 99 ? 0.509 -0.879 -10.567 1.00 89.12 99 SER A O 1
ATOM 849 N N . GLY A 1 100 ? -1.260 -1.519 -9.346 1.00 90.31 100 GLY A N 1
ATOM 850 C CA . GLY A 1 100 ? -0.932 -2.948 -9.359 1.00 90.31 100 GLY A CA 1
ATOM 851 C C . GLY A 1 100 ? -0.999 -3.582 -10.757 1.00 90.31 100 GLY A C 1
ATOM 852 O O . GLY A 1 100 ? -0.168 -4.431 -11.082 1.00 90.31 100 GLY A O 1
ATOM 853 N N . TRP A 1 101 ? -1.931 -3.139 -11.606 1.00 90.44 101 TRP A N 1
ATOM 854 C CA . TRP A 1 101 ? -1.973 -3.528 -13.021 1.00 90.44 101 TRP A CA 1
ATOM 855 C C . TRP A 1 101 ? -0.748 -3.007 -13.770 1.00 90.44 101 TRP A C 1
ATOM 857 O O . TRP A 1 101 ? -0.024 -3.809 -14.351 1.00 90.44 101 TRP A O 1
ATOM 867 N N . CYS A 1 102 ? -0.423 -1.716 -13.640 1.00 91.12 102 CYS A N 1
ATOM 868 C CA . CYS A 1 102 ? 0.782 -1.145 -14.251 1.00 91.12 102 CYS A CA 1
ATOM 869 C C . CYS A 1 102 ? 2.061 -1.887 -13.828 1.00 91.12 102 CYS A C 1
ATOM 871 O O . CYS A 1 102 ? 2.929 -2.147 -14.653 1.00 91.12 102 CYS A O 1
ATOM 873 N N . MET A 1 103 ? 2.182 -2.276 -12.553 1.00 90.31 103 MET A N 1
ATOM 874 C CA . MET A 1 103 ? 3.314 -3.079 -12.073 1.00 90.31 103 MET A CA 1
ATOM 875 C C . MET A 1 103 ? 3.385 -4.469 -12.712 1.00 90.31 103 MET A C 1
ATOM 877 O O . MET A 1 103 ? 4.480 -5.004 -12.887 1.00 90.31 103 MET A O 1
ATOM 881 N N . THR A 1 104 ? 2.231 -5.070 -13.002 1.00 90.19 104 THR A N 1
ATOM 882 C CA . THR A 1 104 ? 2.141 -6.398 -13.619 1.00 90.19 104 THR A CA 1
ATOM 883 C C . THR A 1 104 ? 2.492 -6.320 -15.101 1.00 90.19 104 THR A C 1
ATOM 885 O O . THR A 1 104 ? 3.254 -7.159 -15.575 1.00 90.19 104 THR A O 1
ATOM 888 N N . ASP A 1 105 ? 2.053 -5.2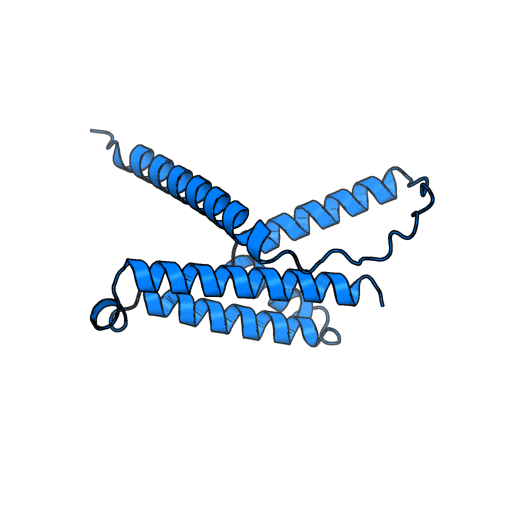69 -15.798 1.00 92.31 105 ASP A N 1
ATOM 889 C CA . ASP A 1 105 ? 2.373 -5.033 -17.210 1.00 92.31 105 ASP A CA 1
ATOM 890 C C . ASP A 1 105 ? 3.881 -4.907 -17.452 1.00 92.31 105 ASP A C 1
ATOM 892 O O . ASP A 1 105 ? 4.382 -5.381 -18.471 1.00 92.31 105 ASP A O 1
ATOM 896 N N . LEU A 1 106 ? 4.643 -4.359 -16.493 1.00 92.50 106 LEU A N 1
ATOM 897 C CA . LEU A 1 106 ? 6.115 -4.312 -16.564 1.00 92.50 106 LEU A CA 1
ATOM 898 C C . LEU A 1 106 ? 6.739 -5.713 -16.690 1.00 92.50 106 LEU A C 1
ATOM 900 O O . LEU A 1 106 ? 7.824 -5.872 -17.249 1.00 92.50 106 LEU A O 1
ATOM 904 N N . LYS A 1 107 ? 6.060 -6.743 -16.185 1.00 88.19 107 LYS A N 1
ATOM 905 C CA . LYS A 1 107 ? 6.461 -8.150 -16.309 1.00 88.19 107 LYS A CA 1
ATOM 906 C C . LYS A 1 107 ? 5.665 -8.910 -17.373 1.00 88.19 107 LYS A C 1
ATOM 908 O O . LYS A 1 107 ? 5.885 -10.108 -17.526 1.00 88.19 107 LYS A O 1
ATOM 913 N N . GLY A 1 108 ? 4.741 -8.239 -18.060 1.00 90.38 108 GLY A N 1
ATOM 914 C CA . GLY A 1 108 ? 3.963 -8.797 -19.159 1.00 90.38 108 GLY A CA 1
ATOM 915 C C . GLY A 1 108 ? 4.820 -9.032 -20.399 1.00 90.38 108 GLY A C 1
ATOM 916 O O . GLY A 1 108 ? 6.025 -8.818 -20.382 1.00 90.38 108 GLY A O 1
ATOM 917 N N . GLU A 1 109 ? 4.195 -9.469 -21.486 1.00 92.50 109 GLU A N 1
ATOM 918 C CA . GLU A 1 109 ? 4.902 -9.827 -22.721 1.00 92.50 109 GLU A CA 1
ATOM 919 C C . GLU A 1 109 ? 5.431 -8.600 -23.479 1.00 92.50 109 GLU A C 1
ATOM 921 O O . GLU A 1 109 ? 6.546 -8.615 -23.981 1.00 92.50 109 GLU A O 1
ATOM 926 N N . LEU A 1 110 ? 4.671 -7.501 -23.505 1.00 92.69 110 LEU A N 1
ATOM 927 C CA . LEU A 1 110 ? 4.938 -6.370 -24.402 1.00 92.69 110 LEU A CA 1
ATOM 928 C C . LEU A 1 110 ? 6.049 -5.426 -23.916 1.00 92.69 110 LEU A C 1
ATOM 930 O O . LEU A 1 110 ? 6.964 -5.104 -24.671 1.00 92.69 110 LEU A O 1
ATOM 934 N N . LEU A 1 111 ? 5.994 -4.973 -22.658 1.00 92.00 111 LEU A N 1
ATOM 935 C CA . LEU A 1 111 ? 6.963 -4.005 -22.120 1.00 92.00 111 LEU A CA 1
ATOM 936 C C . LEU A 1 111 ? 8.432 -4.483 -22.094 1.00 92.00 111 LEU A C 1
ATOM 938 O O . LEU A 1 111 ? 9.300 -3.645 -22.333 1.00 92.00 111 LEU A O 1
ATOM 942 N N . PRO A 1 112 ? 8.764 -5.776 -21.883 1.00 92.81 112 PRO A N 1
ATOM 943 C CA . PRO A 1 112 ? 10.131 -6.271 -22.060 1.00 92.81 112 PRO A CA 1
ATOM 944 C C . PRO A 1 112 ? 10.739 -6.032 -23.445 1.00 92.81 112 PRO A C 1
ATOM 946 O O . PRO A 1 112 ? 11.960 -6.021 -23.560 1.00 92.81 112 PRO A O 1
ATOM 949 N N . HIS A 1 113 ? 9.923 -5.873 -24.492 1.00 93.81 113 HIS A N 1
ATOM 950 C CA . HIS A 1 113 ? 10.417 -5.637 -25.851 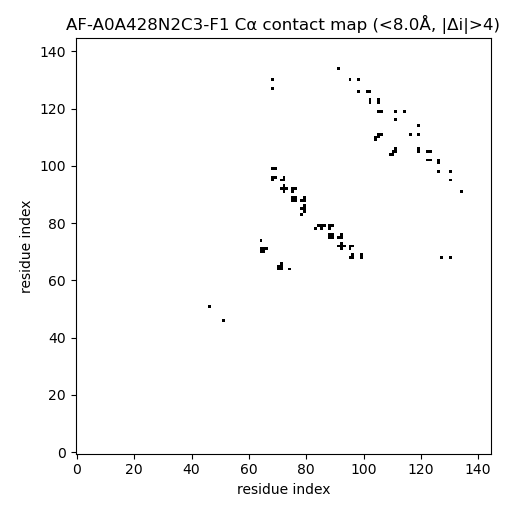1.00 93.81 113 HIS A CA 1
ATOM 951 C C . HIS A 1 113 ? 10.804 -4.179 -26.113 1.00 93.81 113 HIS A C 1
ATOM 953 O O . HIS A 1 113 ? 11.528 -3.907 -27.066 1.00 93.81 113 HIS A O 1
ATOM 959 N N . VAL A 1 114 ? 10.319 -3.245 -25.290 1.00 95.31 114 VAL A N 1
ATOM 960 C CA . VAL A 1 114 ? 10.501 -1.797 -25.484 1.00 95.31 114 VAL A CA 1
ATOM 961 C C . VAL A 1 114 ? 11.239 -1.115 -24.332 1.00 95.31 114 VAL A C 1
ATOM 963 O O . VAL A 1 114 ? 11.583 0.056 -24.452 1.00 95.31 114 VAL A O 1
ATOM 966 N N . MET A 1 115 ? 11.492 -1.826 -23.229 1.00 94.00 115 MET A N 1
ATOM 967 C CA . MET A 1 115 ? 12.177 -1.307 -22.045 1.00 94.00 115 MET A CA 1
ATOM 968 C C . MET A 1 115 ? 13.184 -2.315 -21.501 1.00 94.00 115 MET A C 1
ATOM 970 O O . MET A 1 115 ? 12.918 -3.523 -21.467 1.00 94.00 115 MET A O 1
ATOM 974 N N . THR A 1 116 ? 14.307 -1.825 -20.980 1.00 94.50 116 THR A N 1
ATOM 975 C CA . THR A 1 116 ? 15.288 -2.692 -20.321 1.00 94.50 116 THR A CA 1
ATOM 976 C C . THR A 1 116 ? 14.751 -3.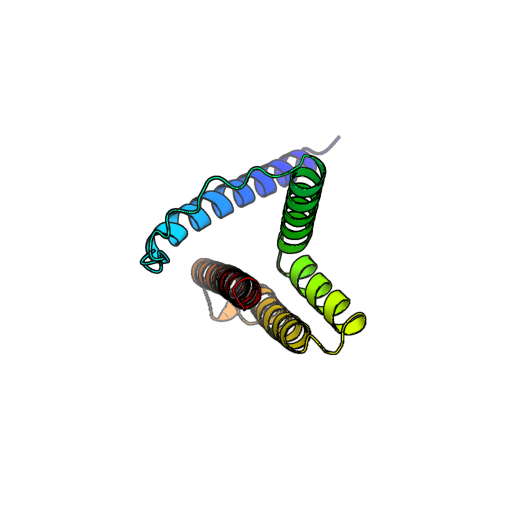231 -18.992 1.00 94.50 116 THR A C 1
ATOM 978 O O . THR A 1 116 ? 13.711 -2.810 -18.470 1.00 94.50 116 THR A O 1
ATOM 981 N N . GLU A 1 117 ? 15.427 -4.226 -18.424 1.00 92.19 117 GLU A N 1
ATOM 982 C CA . GLU A 1 117 ? 15.075 -4.727 -17.095 1.00 92.19 117 GLU A CA 1
ATOM 983 C C . GLU A 1 117 ? 15.255 -3.644 -16.016 1.00 92.19 117 GLU A C 1
ATOM 985 O O . GLU A 1 117 ? 14.414 -3.504 -15.126 1.00 92.19 117 GLU A O 1
ATOM 990 N N . GLU A 1 118 ? 16.299 -2.822 -16.125 1.00 92.38 118 GLU A N 1
ATOM 991 C CA . GLU A 1 118 ? 16.590 -1.727 -15.200 1.00 92.38 118 GLU A CA 1
ATOM 992 C C . GLU A 1 118 ? 15.481 -0.671 -15.194 1.00 92.38 118 GLU A C 1
ATOM 994 O O . GLU A 1 118 ? 15.031 -0.259 -14.122 1.00 92.38 118 GLU A O 1
ATOM 999 N N . GLU A 1 119 ? 15.001 -0.257 -16.369 1.00 92.31 119 GLU A N 1
ATOM 1000 C CA . GLU A 1 119 ? 13.929 0.737 -16.501 1.00 92.31 119 GLU A CA 1
ATOM 1001 C C . GLU A 1 119 ? 12.616 0.233 -15.900 1.00 92.31 119 GLU A C 1
ATOM 1003 O O . GLU A 1 119 ? 11.921 0.956 -15.179 1.00 92.31 119 GLU A O 1
ATOM 1008 N N . ARG A 1 120 ? 12.293 -1.040 -16.136 1.00 94.31 120 ARG A N 1
ATOM 1009 C CA . ARG A 1 120 ? 11.086 -1.667 -15.590 1.00 94.31 120 ARG A CA 1
ATOM 1010 C C . ARG A 1 120 ? 11.175 -1.839 -14.082 1.00 94.31 120 ARG A C 1
ATOM 1012 O O . ARG A 1 120 ? 10.208 -1.551 -13.381 1.00 94.31 120 ARG A O 1
ATOM 1019 N N . ASN A 1 121 ? 12.337 -2.215 -13.556 1.00 91.31 121 ASN A N 1
ATOM 1020 C CA . ASN A 1 121 ? 12.568 -2.255 -12.113 1.00 91.31 121 ASN A CA 1
ATOM 1021 C C . ASN A 1 121 ? 12.456 -0.855 -11.485 1.00 91.31 121 ASN A C 1
ATOM 1023 O O . ASN A 1 121 ? 11.850 -0.702 -10.420 1.00 91.31 121 ASN A O 1
ATOM 1027 N N . ALA A 1 122 ? 12.963 0.185 -12.152 1.00 89.56 122 ALA A N 1
ATOM 1028 C CA . ALA A 1 122 ? 12.825 1.566 -11.699 1.00 89.56 122 ALA A CA 1
ATOM 1029 C C . ALA A 1 122 ? 11.354 2.020 -11.668 1.00 89.56 122 ALA A C 1
ATOM 1031 O O . ALA A 1 122 ? 10.911 2.577 -10.659 1.00 89.56 122 ALA A O 1
ATOM 1032 N N . LEU A 1 123 ? 10.574 1.729 -12.716 1.00 92.12 123 LEU A N 1
ATOM 1033 C CA . LEU A 1 123 ? 9.136 2.019 -12.756 1.00 92.12 123 LEU A CA 1
ATOM 1034 C C . LEU A 1 123 ? 8.356 1.234 -11.702 1.00 92.12 123 LEU A C 1
ATOM 1036 O O . LEU A 1 123 ? 7.503 1.801 -11.021 1.00 92.12 123 LEU A O 1
ATOM 1040 N N . PHE A 1 124 ? 8.674 -0.045 -11.505 1.00 90.50 124 PHE A N 1
ATOM 1041 C CA . PHE A 1 124 ? 8.063 -0.856 -10.456 1.00 90.50 124 PHE A CA 1
ATOM 1042 C C . PHE A 1 124 ? 8.275 -0.218 -9.076 1.00 90.50 124 PHE A C 1
ATOM 1044 O O . PHE A 1 124 ? 7.326 -0.046 -8.307 1.00 90.50 124 PHE A O 1
ATOM 1051 N N . HIS A 1 125 ? 9.506 0.206 -8.772 1.00 86.50 125 HIS A N 1
ATOM 1052 C CA . HIS A 1 125 ? 9.820 0.898 -7.524 1.00 86.50 125 HIS A CA 1
ATOM 1053 C C . HIS A 1 125 ? 9.129 2.254 -7.400 1.00 86.50 125 HIS A C 1
ATOM 1055 O O . HIS A 1 125 ? 8.685 2.607 -6.303 1.00 86.50 125 HIS A O 1
ATOM 1061 N N . PHE A 1 126 ? 9.013 3.001 -8.498 1.00 88.06 126 PHE A N 1
ATOM 1062 C CA . PHE A 1 126 ? 8.264 4.250 -8.531 1.00 88.06 126 PHE A CA 1
ATOM 1063 C C . PHE A 1 126 ? 6.792 4.020 -8.171 1.00 88.06 126 PHE A C 1
ATOM 1065 O O . PHE A 1 126 ? 6.296 4.658 -7.244 1.00 88.06 126 PHE A O 1
ATOM 1072 N N . TYR A 1 127 ? 6.122 3.061 -8.814 1.00 88.56 127 TYR A N 1
ATOM 1073 C CA . TYR A 1 127 ? 4.728 2.725 -8.522 1.00 88.56 127 TYR A CA 1
ATOM 1074 C C . TYR A 1 127 ? 4.529 2.234 -7.080 1.00 88.56 127 TYR A C 1
ATOM 1076 O O . TYR A 1 127 ? 3.574 2.639 -6.414 1.00 88.56 127 TYR A O 1
ATOM 1084 N N . GLU A 1 128 ? 5.429 1.393 -6.558 1.00 84.00 128 GLU A N 1
ATOM 1085 C CA . GLU A 1 128 ? 5.344 0.908 -5.172 1.00 84.00 128 GLU A CA 1
ATOM 1086 C C . GLU A 1 128 ? 5.510 2.061 -4.176 1.00 84.00 128 GLU A C 1
ATOM 1088 O O . GLU A 1 128 ? 4.746 2.177 -3.213 1.00 84.00 128 GLU A O 1
ATOM 1093 N N . THR A 1 129 ? 6.459 2.961 -4.440 1.00 82.75 129 THR A N 1
A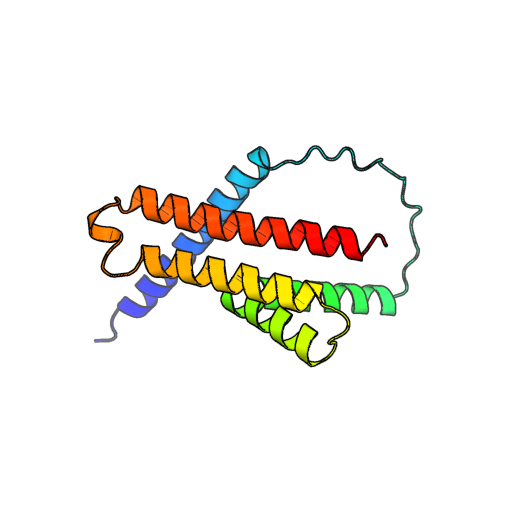TOM 1094 C CA . THR A 1 129 ? 6.729 4.124 -3.586 1.00 82.75 129 THR A CA 1
ATOM 1095 C C . THR A 1 129 ? 5.582 5.129 -3.629 1.00 82.75 129 THR A C 1
ATOM 1097 O O . THR A 1 129 ? 5.130 5.572 -2.575 1.00 82.75 129 THR A O 1
ATOM 1100 N N . ALA A 1 130 ? 5.078 5.467 -4.819 1.00 82.88 130 ALA A N 1
ATOM 1101 C CA . ALA A 1 130 ? 3.971 6.402 -4.995 1.00 82.88 130 ALA A CA 1
ATOM 1102 C C . ALA A 1 130 ? 2.713 5.914 -4.265 1.00 82.88 130 ALA A C 1
ATOM 1104 O O . ALA A 1 130 ? 2.121 6.667 -3.492 1.00 82.88 130 ALA A O 1
ATOM 1105 N N . ASN A 1 131 ? 2.373 4.629 -4.410 1.00 81.19 131 ASN A N 1
ATOM 1106 C CA . ASN A 1 131 ? 1.295 4.011 -3.645 1.00 81.19 131 ASN A CA 1
ATOM 1107 C C . ASN A 1 131 ? 1.531 4.155 -2.140 1.00 81.19 131 ASN A C 1
ATOM 1109 O O . ASN A 1 131 ? 0.683 4.689 -1.431 1.00 81.19 131 ASN A O 1
ATOM 1113 N N . ALA A 1 132 ? 2.692 3.727 -1.635 1.00 76.69 132 ALA A N 1
ATOM 1114 C CA . ALA A 1 132 ? 2.996 3.818 -0.209 1.00 76.69 132 ALA A CA 1
ATOM 1115 C C . ALA A 1 132 ? 2.896 5.259 0.335 1.00 76.69 132 ALA A C 1
ATOM 1117 O O . ALA A 1 132 ? 2.434 5.455 1.461 1.00 76.69 132 ALA A O 1
ATOM 1118 N N . LEU A 1 133 ? 3.292 6.266 -0.452 1.00 74.81 133 LEU A N 1
ATOM 1119 C CA . LEU A 1 133 ? 3.219 7.680 -0.079 1.00 74.81 133 LEU A CA 1
ATOM 1120 C C . LEU A 1 133 ? 1.785 8.213 -0.049 1.00 74.81 133 LEU A C 1
ATOM 1122 O O . LEU A 1 133 ? 1.412 8.821 0.953 1.00 74.81 133 LEU A O 1
ATOM 1126 N N . ILE A 1 134 ? 0.973 7.945 -1.078 1.00 72.19 134 ILE A N 1
ATOM 1127 C CA . ILE A 1 134 ? -0.447 8.339 -1.112 1.00 72.19 134 ILE A CA 1
ATOM 1128 C C . ILE A 1 134 ? -1.160 7.815 0.138 1.00 72.19 134 ILE A C 1
ATOM 1130 O O . ILE A 1 134 ? -1.868 8.558 0.814 1.00 72.19 134 ILE A O 1
ATOM 1134 N N . PHE A 1 135 ? -0.898 6.565 0.519 1.00 67.88 135 PHE A N 1
ATOM 1135 C CA . PHE A 1 135 ? -1.528 5.965 1.695 1.00 67.88 135 PHE A CA 1
ATOM 1136 C C . PHE A 1 135 ? -0.986 6.510 3.018 1.00 67.88 135 PHE A C 1
ATOM 1138 O O . PHE A 1 135 ? -1.756 6.695 3.960 1.00 67.88 135 PHE A O 1
ATOM 1145 N N . LYS A 1 136 ? 0.308 6.846 3.093 1.00 68.25 136 LYS A N 1
ATOM 1146 C CA . LYS A 1 136 ? 0.872 7.548 4.256 1.00 68.25 136 LYS A CA 1
ATOM 1147 C C . LYS A 1 136 ? 0.248 8.937 4.438 1.00 68.25 136 LYS A C 1
ATOM 1149 O O . LYS A 1 136 ? 0.060 9.363 5.576 1.00 68.25 136 LYS A O 1
ATOM 1154 N N . MET A 1 137 ? -0.052 9.636 3.344 1.00 62.06 137 MET A N 1
ATOM 1155 C CA . MET A 1 137 ? -0.678 10.960 3.376 1.00 62.06 137 MET A CA 1
ATOM 1156 C C . MET A 1 137 ? -2.165 10.874 3.731 1.00 62.06 137 MET A C 1
ATOM 1158 O O . MET A 1 137 ? -2.587 11.574 4.644 1.00 62.06 137 MET A O 1
ATOM 1162 N N . LEU A 1 138 ? -2.925 9.962 3.112 1.00 60.41 138 LEU A N 1
ATOM 1163 C CA . LEU A 1 138 ? -4.347 9.757 3.419 1.00 60.41 138 LEU A CA 1
ATOM 1164 C C . LEU A 1 138 ? -4.570 9.438 4.903 1.00 60.41 138 LEU A C 1
ATOM 1166 O O . LEU A 1 138 ? -5.360 10.107 5.556 1.00 60.41 138 LEU A O 1
ATOM 1170 N N . ILE A 1 139 ? -3.819 8.488 5.472 1.00 58.12 139 ILE A N 1
ATOM 1171 C CA . ILE A 1 139 ? -3.957 8.126 6.895 1.00 58.12 139 ILE A CA 1
ATOM 1172 C C . ILE A 1 139 ? -3.674 9.325 7.812 1.00 58.12 139 ILE A C 1
ATOM 1174 O O . ILE A 1 139 ? -4.354 9.499 8.817 1.00 58.12 139 ILE A O 1
ATOM 1178 N N . ARG A 1 140 ? -2.695 10.173 7.470 1.00 54.47 140 ARG A N 1
ATOM 1179 C CA . ARG A 1 140 ? -2.381 11.366 8.270 1.00 54.47 140 ARG A CA 1
ATOM 1180 C C . ARG A 1 140 ? -3.453 12.444 8.162 1.00 54.47 140 ARG A C 1
ATOM 1182 O O . ARG A 1 140 ? -3.707 13.102 9.156 1.00 54.47 140 ARG A O 1
ATOM 1189 N N . SER A 1 141 ? -4.082 12.624 7.006 1.00 50.88 141 SER A N 1
ATOM 1190 C CA . SER A 1 141 ? -5.136 13.631 6.848 1.00 50.88 141 SER A CA 1
ATOM 1191 C C . SER A 1 141 ? -6.423 13.273 7.600 1.00 50.88 141 SER A C 1
ATOM 1193 O O . SER A 1 141 ? -7.067 14.173 8.117 1.00 50.88 141 SER A O 1
ATOM 1195 N N . TYR A 1 142 ? -6.769 11.986 7.718 1.00 50.34 142 TYR A N 1
ATOM 1196 C CA . TYR A 1 142 ? -7.985 11.546 8.424 1.00 50.34 142 TYR A CA 1
ATOM 1197 C C . TYR A 1 142 ? -7.833 11.416 9.945 1.00 50.34 142 TYR A C 1
ATOM 1199 O O . TYR A 1 142 ? -8.834 11.440 10.643 1.00 50.34 142 TYR A O 1
ATOM 1207 N N . PHE A 1 143 ? -6.611 11.274 10.470 1.00 39.59 143 PHE A N 1
ATOM 1208 C CA . PHE A 1 143 ? -6.371 11.226 11.924 1.00 39.59 143 PHE A CA 1
ATOM 1209 C C . PHE A 1 143 ? -6.254 12.619 12.572 1.00 39.59 143 PHE A C 1
ATOM 1211 O O . PHE A 1 143 ? -6.151 12.715 13.790 1.00 39.59 143 PHE A O 1
ATOM 1218 N N . PHE A 1 144 ? -6.206 13.680 11.760 1.00 32.34 144 PHE A N 1
ATOM 1219 C CA . PHE A 1 144 ? -6.078 15.078 12.193 1.00 32.34 144 PHE A CA 1
ATOM 1220 C C . PHE A 1 144 ? -7.326 15.925 11.870 1.00 32.34 144 PHE A C 1
ATOM 1222 O O . PHE A 1 144 ? -7.273 17.148 11.996 1.00 32.34 144 PHE A O 1
ATOM 1229 N N . MET A 1 145 ? -8.424 15.285 11.456 1.00 32.97 145 MET A N 1
ATOM 1230 C CA . MET A 1 145 ? -9.755 15.884 11.298 1.00 32.97 145 MET A CA 1
ATOM 1231 C C . MET A 1 145 ? -10.690 15.268 12.332 1.00 32.97 145 MET A C 1
ATOM 1233 O O . MET A 1 145 ? -11.491 16.031 12.907 1.00 32.97 145 MET A O 1
#

Organism: NCBI:txid284579

Sequence (145 aa):
MFTYKHVLYNMSGKIESVIRNVYAQRYRRKFIISEKIHMIEHEKVNMSDEEVNLINGIKAETKKYNRNNITRTEAYRKIYFHHQELHWALLAHMVSRNSGWCMTDLKGELLPHVMTEEERNALFHFYETANALIFKMLIRSYFFM